Protein AF-A0A942SDV6-F1 (afdb_monomer_lite)

Secondary structure (DSSP, 8-state):
-------------S-TTEEEEEEEEEE-GGG-EEEEEEEEEE-SSSS-EEEEEEEEEEESSHHHHHHHHHHHS-----------

pLDDT: mean 74.72, std 21.49, range [33.28, 96.31]

Radius of gyration: 17.17 Å; chains: 1; bounding box: 25×44×53 Å

Sequence (84 aa):
MLDIQVSAYPARPPYSSIEFLRIELVPLAGGHVAVQMTATTVDEHVPQLLDQEVASEKVSSIDDVLSLIRTRVAFVPRLNSKEQ

Foldseek 3Di:
DDDDDPPPDDDDLPCPAQPDKDWDWDADPPQKIWIWIWTWGADPVDRDIDIDTQDTDIGRDVVVVVVSCCVRVPDDPPPPPPDD

Structure (mmCIF, N/CA/C/O backbone):
data_AF-A0A942SDV6-F1
#
_entry.id   AF-A0A942SDV6-F1
#
loop_
_atom_site.group_PDB
_atom_site.id
_atom_site.type_symbol
_atom_site.label_atom_id
_atom_site.label_alt_id
_atom_si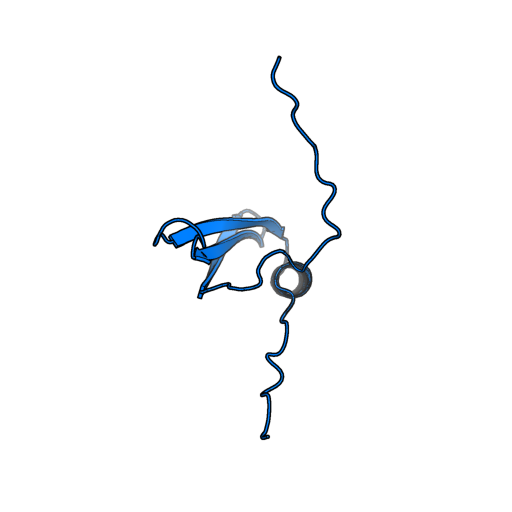te.label_comp_id
_atom_site.label_asym_id
_atom_site.label_entity_id
_atom_site.label_seq_id
_atom_site.pdbx_PDB_ins_code
_atom_site.Cartn_x
_atom_site.Cartn_y
_atom_site.Cartn_z
_atom_site.occupan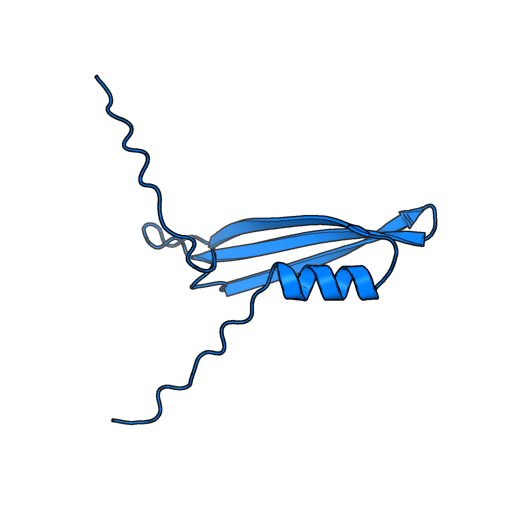cy
_atom_site.B_iso_or_equiv
_atom_site.auth_seq_id
_atom_site.auth_comp_id
_atom_site.auth_asym_id
_atom_site.auth_atom_id
_atom_site.pdbx_PDB_model_num
ATOM 1 N N . MET A 1 1 ? -5.627 17.330 -36.731 1.00 38.03 1 MET A N 1
ATOM 2 C CA . MET A 1 1 ? -6.642 16.375 -36.247 1.00 38.03 1 MET A CA 1
ATOM 3 C C . MET A 1 1 ? -5.864 15.253 -35.587 1.00 38.03 1 MET A C 1
ATOM 5 O O . MET A 1 1 ? -5.038 14.664 -36.268 1.00 38.03 1 MET A O 1
ATOM 9 N N . LEU A 1 2 ? -5.959 15.112 -34.263 1.00 39.56 2 LEU A N 1
ATOM 10 C CA . LEU A 1 2 ? -5.169 14.152 -33.488 1.00 39.56 2 LEU A CA 1
ATOM 11 C C . LEU A 1 2 ? -6.102 13.002 -33.100 1.00 39.56 2 LEU A C 1
ATOM 13 O O . LEU A 1 2 ? -6.968 13.184 -32.247 1.00 39.56 2 LEU A O 1
ATOM 17 N N . ASP A 1 3 ? -5.964 11.861 -33.768 1.00 33.28 3 ASP A N 1
ATOM 18 C CA . ASP A 1 3 ? -6.722 10.653 -33.453 1.00 33.28 3 ASP A CA 1
ATOM 19 C C . ASP A 1 3 ? -6.083 9.955 -32.247 1.00 33.28 3 ASP A C 1
ATOM 21 O O . ASP A 1 3 ? -5.001 9.376 -32.339 1.00 33.28 3 ASP A O 1
ATOM 25 N N . ILE A 1 4 ? -6.745 10.032 -31.091 1.00 41.84 4 ILE A N 1
ATOM 26 C CA . ILE A 1 4 ? -6.365 9.270 -29.898 1.00 41.84 4 ILE A CA 1
ATOM 27 C C . ILE A 1 4 ? -7.023 7.896 -30.022 1.00 41.84 4 ILE A C 1
ATOM 29 O O . ILE A 1 4 ? -8.207 7.730 -29.729 1.00 41.84 4 ILE A O 1
ATOM 33 N N . GLN A 1 5 ? -6.262 6.899 -30.473 1.00 41.50 5 GLN A N 1
ATOM 34 C CA . GLN A 1 5 ? -6.709 5.512 -30.417 1.00 41.50 5 GLN A CA 1
ATOM 35 C C . GLN A 1 5 ? -6.609 4.998 -28.978 1.00 41.50 5 GLN A C 1
ATOM 37 O O . GLN A 1 5 ? -5.529 4.688 -28.477 1.00 41.50 5 GLN A O 1
ATOM 42 N N . VAL A 1 6 ? -7.761 4.897 -28.312 1.00 43.97 6 VAL A N 1
ATOM 43 C CA . VAL A 1 6 ? -7.905 4.161 -27.052 1.00 43.97 6 VAL A CA 1
ATOM 44 C C . VAL A 1 6 ? -7.805 2.671 -27.376 1.00 43.97 6 VAL A C 1
ATOM 46 O O . VAL A 1 6 ? -8.790 2.024 -27.725 1.00 43.97 6 VAL A O 1
ATOM 49 N N . SER A 1 7 ? -6.592 2.128 -27.299 1.00 42.72 7 SER A N 1
ATOM 50 C CA . SER A 1 7 ? -6.385 0.683 -27.334 1.00 42.72 7 SER A CA 1
ATOM 51 C C . SER A 1 7 ? -6.846 0.099 -25.999 1.00 42.72 7 SER A C 1
ATOM 53 O O . SER A 1 7 ? -6.193 0.267 -24.968 1.00 42.72 7 SER A O 1
ATOM 55 N N . ALA A 1 8 ? -8.003 -0.562 -26.014 1.00 49.94 8 ALA A N 1
ATOM 56 C CA . ALA A 1 8 ? -8.476 -1.382 -24.910 1.00 49.94 8 ALA A CA 1
ATOM 57 C C . ALA A 1 8 ? -7.591 -2.635 -24.811 1.00 49.94 8 ALA A C 1
ATOM 59 O O . ALA A 1 8 ? -7.848 -3.651 -25.457 1.00 49.94 8 ALA A O 1
ATOM 60 N N . TYR A 1 9 ? -6.515 -2.548 -24.030 1.00 44.81 9 TYR A N 1
ATOM 61 C CA . TYR A 1 9 ? -5.678 -3.702 -23.729 1.00 44.81 9 TYR A CA 1
ATOM 62 C C . TYR A 1 9 ? -6.402 -4.618 -22.729 1.00 44.81 9 TYR A C 1
ATOM 64 O O . TYR A 1 9 ? -6.823 -4.145 -21.670 1.00 44.81 9 TYR A O 1
ATOM 72 N N . PRO A 1 10 ? -6.550 -5.925 -23.016 1.00 40.97 10 PRO A N 1
ATOM 73 C CA . PRO A 1 10 ? -6.995 -6.878 -22.009 1.00 40.97 10 PRO A CA 1
ATOM 74 C C . PRO A 1 10 ? -5.978 -6.907 -20.861 1.00 40.97 10 PRO A C 1
ATOM 76 O O . PRO A 1 10 ? -4.770 -6.865 -21.100 1.00 40.97 10 PRO A O 1
ATOM 79 N N . ALA A 1 11 ? -6.477 -6.960 -19.623 1.00 47.06 11 ALA A N 1
ATOM 80 C CA . ALA A 1 11 ? -5.701 -6.904 -18.387 1.00 47.06 11 ALA A CA 1
ATOM 81 C C . ALA A 1 11 ? -4.625 -8.006 -18.324 1.00 47.06 11 ALA A C 1
ATOM 83 O O . ALA A 1 11 ? -4.858 -9.108 -17.829 1.00 47.06 11 ALA A O 1
ATOM 84 N N . ARG A 1 12 ? -3.419 -7.703 -18.819 1.00 47.88 12 ARG A N 1
ATOM 85 C CA . ARG A 1 12 ? -2.193 -8.356 -18.349 1.00 47.88 12 ARG A CA 1
ATOM 86 C C . ARG A 1 12 ? -2.042 -8.024 -16.860 1.00 47.88 12 ARG A C 1
ATOM 88 O O . ARG A 1 12 ? -2.421 -6.917 -16.471 1.00 47.88 12 ARG A O 1
ATOM 95 N N . PRO A 1 13 ? -1.491 -8.923 -16.022 1.00 49.84 13 PRO A N 1
ATOM 96 C CA . PRO A 1 13 ? -1.050 -8.505 -14.696 1.00 49.84 13 PRO A CA 1
ATOM 97 C C . PRO A 1 13 ? -0.143 -7.277 -14.899 1.00 49.84 13 PRO A C 1
ATOM 99 O O . PRO A 1 13 ? 0.777 -7.369 -15.715 1.00 49.84 13 PRO A O 1
ATOM 102 N N . PRO A 1 14 ? -0.435 -6.122 -14.270 1.00 52.88 14 PRO A N 1
ATOM 103 C CA . PRO A 1 14 ? 0.077 -4.819 -14.713 1.00 52.88 14 PRO A CA 1
ATOM 104 C C . PRO A 1 14 ? 1.600 -4.655 -14.626 1.00 52.88 14 PRO A C 1
ATOM 106 O O . PRO A 1 14 ? 2.128 -3.629 -15.041 1.00 52.88 14 PRO A O 1
ATOM 109 N N . TYR A 1 15 ? 2.319 -5.661 -14.129 1.00 54.50 15 TYR A N 1
ATOM 110 C CA . TYR A 1 15 ? 3.744 -5.576 -13.880 1.00 54.50 15 TYR A CA 1
ATOM 111 C C . TYR A 1 15 ? 4.455 -6.876 -14.292 1.00 54.50 15 TYR A C 1
ATOM 113 O O . TYR A 1 15 ? 4.651 -7.789 -13.492 1.00 54.50 15 TYR A O 1
ATOM 121 N N . SER A 1 16 ? 4.843 -6.989 -15.563 1.00 55.38 16 SER A N 1
ATOM 122 C CA . SER A 1 16 ? 5.656 -8.116 -16.058 1.00 55.38 16 SER A CA 1
ATOM 123 C C . SER A 1 16 ? 7.133 -8.047 -15.630 1.00 55.38 16 SER A C 1
ATOM 125 O O . SER A 1 16 ? 7.852 -9.041 -15.749 1.00 55.38 16 SER A O 1
ATOM 127 N N . SER A 1 17 ? 7.575 -6.905 -15.098 1.00 65.06 17 SER A N 1
ATOM 128 C CA . SER A 1 17 ? 8.961 -6.609 -14.705 1.00 65.06 17 SER A CA 1
ATOM 129 C C . SER A 1 17 ? 9.012 -5.693 -13.473 1.00 65.06 17 SER A C 1
ATOM 131 O O . SER A 1 17 ? 9.584 -4.606 -13.503 1.00 65.06 17 SER A O 1
ATOM 133 N N . ILE A 1 18 ? 8.374 -6.105 -12.369 1.00 68.75 18 ILE A N 1
ATOM 134 C CA . ILE A 1 18 ? 8.659 -5.465 -11.074 1.00 68.75 18 ILE A CA 1
ATOM 135 C C . ILE A 1 18 ? 10.123 -5.749 -10.741 1.00 68.75 18 ILE A C 1
ATOM 137 O O . ILE A 1 18 ? 10.480 -6.904 -10.515 1.00 68.75 18 ILE A O 1
ATOM 141 N N . GLU A 1 19 ? 10.940 -4.702 -10.683 1.00 78.69 19 GLU A N 1
ATOM 142 C CA . GLU A 1 19 ? 12.311 -4.788 -10.173 1.00 78.69 19 GLU A CA 1
ATOM 143 C C . GLU A 1 19 ? 12.318 -4.661 -8.649 1.00 78.69 19 GLU A C 1
ATOM 145 O O . GLU A 1 19 ? 13.000 -5.408 -7.949 1.00 78.69 19 GLU A O 1
ATOM 150 N N . PHE A 1 20 ? 11.503 -3.740 -8.123 1.00 84.06 20 PHE A N 1
ATOM 151 C CA . PHE A 1 20 ? 11.383 -3.495 -6.690 1.00 84.06 20 PHE A CA 1
ATOM 152 C C . PHE A 1 20 ? 9.923 -3.317 -6.289 1.00 84.06 20 PHE A C 1
ATOM 154 O O . PHE A 1 20 ? 9.135 -2.697 -6.998 1.00 84.06 20 PHE A O 1
ATOM 161 N N . LEU A 1 21 ? 9.567 -3.830 -5.115 1.00 87.56 21 LEU A N 1
ATOM 162 C CA . LEU A 1 21 ? 8.283 -3.571 -4.480 1.00 87.56 21 LEU A CA 1
ATOM 163 C C . LEU A 1 21 ? 8.542 -2.941 -3.114 1.00 87.56 21 LEU A C 1
ATOM 165 O O . LEU A 1 21 ? 9.209 -3.540 -2.269 1.00 87.56 21 LEU A O 1
ATOM 169 N N . ARG A 1 22 ? 7.991 -1.749 -2.891 1.00 92.31 22 ARG A N 1
ATOM 170 C CA . ARG A 1 22 ? 8.027 -1.049 -1.606 1.00 92.31 22 ARG A CA 1
ATOM 171 C C . ARG A 1 22 ? 6.648 -1.109 -0.961 1.00 92.31 22 ARG A C 1
ATOM 173 O O . ARG A 1 22 ? 5.656 -0.757 -1.594 1.00 92.31 22 ARG A O 1
ATOM 180 N N . ILE A 1 23 ? 6.598 -1.553 0.293 1.00 93.19 23 ILE A N 1
ATOM 181 C CA . ILE A 1 23 ? 5.388 -1.563 1.121 1.00 93.19 23 ILE A CA 1
ATOM 182 C C . ILE A 1 23 ? 5.696 -0.768 2.383 1.00 93.19 23 ILE A C 1
ATOM 184 O O . ILE A 1 23 ? 6.576 -1.140 3.157 1.00 93.19 23 ILE A O 1
ATOM 188 N N . GLU A 1 24 ? 4.971 0.323 2.582 1.00 95.12 24 GLU A N 1
ATOM 189 C CA . GLU A 1 24 ? 5.117 1.223 3.719 1.00 95.12 24 GLU A CA 1
ATOM 190 C C . GLU A 1 24 ? 3.891 1.099 4.616 1.00 95.12 24 GLU A C 1
ATOM 192 O O . GLU A 1 24 ? 2.754 1.211 4.155 1.00 95.12 24 GLU A O 1
ATOM 197 N N . LEU A 1 25 ? 4.137 0.849 5.902 1.00 94.94 25 LEU A N 1
ATOM 198 C CA . LEU A 1 25 ? 3.108 0.716 6.926 1.00 94.94 25 LEU A CA 1
ATOM 199 C C . LEU A 1 25 ? 3.309 1.810 7.965 1.00 94.94 25 LEU A C 1
ATOM 201 O O . LEU A 1 25 ? 4.342 1.851 8.635 1.00 94.94 25 LEU A O 1
ATOM 205 N N . VAL A 1 26 ? 2.315 2.679 8.115 1.00 95.75 26 VAL A N 1
ATOM 206 C CA . VAL A 1 26 ? 2.347 3.762 9.100 1.00 95.75 26 VAL A CA 1
ATOM 207 C C . VAL A 1 26 ? 1.211 3.557 10.099 1.00 95.75 26 VAL A C 1
ATOM 209 O O . VAL A 1 26 ? 0.046 3.515 9.689 1.00 95.75 26 VAL A O 1
ATOM 212 N N . PRO A 1 27 ? 1.503 3.427 11.406 1.00 93.75 27 PRO A N 1
ATOM 213 C CA . PRO A 1 27 ? 0.457 3.339 12.411 1.00 93.75 27 PRO A CA 1
ATOM 214 C C . PRO A 1 27 ? -0.323 4.655 12.470 1.00 93.75 27 PRO A C 1
ATOM 216 O O . PRO A 1 27 ? 0.249 5.745 12.466 1.00 93.75 27 PRO A O 1
ATOM 219 N N . LEU A 1 28 ? -1.644 4.549 12.554 1.00 93.75 28 LEU A N 1
ATOM 220 C CA . LEU A 1 28 ? -2.563 5.668 12.710 1.00 93.75 28 LEU A CA 1
ATOM 221 C C . LEU A 1 28 ? -3.258 5.600 14.074 1.00 93.75 28 LEU A C 1
ATOM 223 O O . LEU A 1 28 ? -3.314 4.559 14.734 1.00 93.75 28 LEU A O 1
ATOM 227 N N . ALA A 1 29 ? -3.855 6.718 14.485 1.00 91.62 29 ALA A N 1
ATOM 228 C CA . ALA A 1 29 ? -4.713 6.747 15.664 1.00 91.62 29 ALA A CA 1
ATOM 229 C C . ALA A 1 29 ? -5.902 5.775 15.521 1.00 91.62 29 ALA A C 1
ATOM 231 O O . ALA A 1 29 ? -6.410 5.539 14.421 1.00 91.62 29 ALA A O 1
ATOM 232 N N . GLY A 1 30 ? -6.361 5.225 16.648 1.00 90.88 30 GLY A N 1
ATOM 233 C CA . GLY A 1 30 ? -7.487 4.285 16.677 1.00 90.88 30 GLY A CA 1
ATOM 234 C C . GLY A 1 30 ? -7.142 2.859 16.237 1.00 90.88 30 GLY A C 1
ATOM 235 O O . GLY A 1 30 ? -8.049 2.105 15.910 1.00 90.88 30 GLY A O 1
ATOM 236 N N . GLY A 1 31 ? -5.856 2.487 16.215 1.00 89.81 31 GL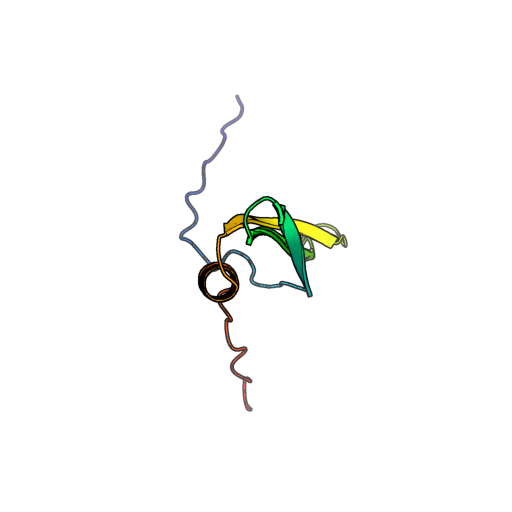Y A N 1
ATOM 237 C CA . GLY A 1 31 ? -5.414 1.125 15.884 1.00 89.81 31 GLY A CA 1
ATOM 238 C C . GLY A 1 31 ? -5.403 0.807 14.387 1.00 89.81 31 GLY A C 1
ATOM 239 O O . GLY A 1 31 ? -5.203 -0.341 14.008 1.00 89.81 31 GLY A O 1
ATOM 240 N N . HIS A 1 32 ? -5.601 1.812 13.535 1.00 93.94 32 HIS A N 1
ATOM 241 C CA . HIS A 1 32 ? -5.533 1.649 12.089 1.00 93.94 32 HIS A CA 1
ATOM 242 C C . HIS A 1 32 ? -4.097 1.721 11.569 1.00 93.94 32 HIS A C 1
ATOM 244 O O . HIS A 1 32 ? -3.202 2.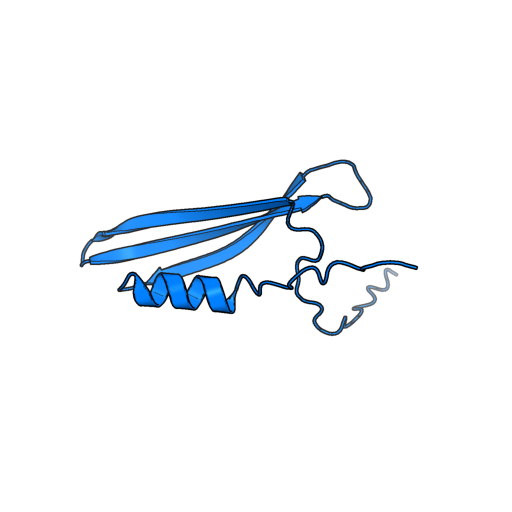248 12.228 1.00 93.94 32 HIS A O 1
ATOM 250 N N . VAL A 1 33 ? -3.898 1.258 10.339 1.00 95.31 33 VAL A N 1
ATOM 251 C CA . VAL A 1 33 ? -2.622 1.323 9.624 1.00 95.31 33 VAL A CA 1
ATOM 252 C C . VAL A 1 33 ? -2.869 1.925 8.244 1.00 95.31 33 VAL A C 1
ATOM 254 O O . VAL A 1 33 ? -3.775 1.493 7.534 1.00 95.31 33 VAL A O 1
ATOM 257 N N . ALA A 1 34 ? -2.089 2.936 7.866 1.00 96.25 34 ALA A N 1
ATOM 258 C CA . ALA A 1 34 ? -1.990 3.362 6.475 1.00 96.25 34 ALA A CA 1
ATOM 259 C C . ALA A 1 34 ? -1.002 2.448 5.751 1.00 96.25 34 ALA A C 1
ATOM 261 O O . ALA A 1 34 ? 0.099 2.209 6.249 1.00 96.25 34 ALA A O 1
ATOM 262 N N . VAL A 1 35 ? -1.405 1.961 4.585 1.00 95.69 35 VAL A N 1
ATOM 263 C CA . VAL A 1 35 ? -0.617 1.104 3.707 1.00 95.69 35 VAL A CA 1
ATOM 264 C C . VAL A 1 35 ? -0.394 1.851 2.404 1.00 95.69 35 VAL A C 1
ATOM 266 O O . VAL A 1 35 ? -1.357 2.196 1.722 1.00 95.69 35 VAL A O 1
ATOM 269 N N . GLN A 1 36 ? 0.866 2.066 2.041 1.00 96.12 36 GLN A N 1
ATOM 270 C CA . GLN A 1 36 ? 1.240 2.508 0.701 1.00 96.12 36 GLN A CA 1
ATOM 271 C C . GLN A 1 36 ? 2.092 1.442 0.029 1.00 96.12 36 GLN A C 1
ATOM 273 O O . GLN A 1 36 ? 3.017 0.893 0.625 1.00 96.12 36 GLN A O 1
ATOM 278 N N . MET A 1 37 ? 1.759 1.129 -1.216 1.00 92.88 37 MET A N 1
ATOM 279 C CA . MET A 1 37 ? 2.443 0.129 -2.019 1.00 92.88 37 MET A CA 1
ATOM 280 C C . MET A 1 37 ? 2.873 0.764 -3.329 1.00 92.88 37 MET A C 1
ATOM 282 O O . MET A 1 37 ? 2.051 1.318 -4.055 1.00 92.88 37 MET A O 1
ATOM 286 N N . THR A 1 38 ? 4.161 0.669 -3.633 1.00 92.38 38 THR A N 1
ATOM 287 C CA . THR A 1 38 ? 4.756 1.182 -4.869 1.00 92.38 38 THR A CA 1
ATOM 288 C C . THR A 1 38 ? 5.534 0.062 -5.544 1.00 92.38 38 THR A C 1
ATOM 290 O O . THR A 1 38 ? 6.332 -0.613 -4.893 1.00 92.38 38 THR A O 1
ATOM 293 N N . ALA A 1 39 ? 5.304 -0.145 -6.837 1.00 89.56 39 ALA A N 1
ATOM 294 C CA . ALA A 1 39 ? 6.100 -1.031 -7.674 1.00 89.56 39 ALA A CA 1
ATOM 295 C C . ALA A 1 39 ? 7.023 -0.189 -8.550 1.00 89.56 39 ALA A C 1
ATOM 297 O O . ALA A 1 39 ? 6.566 0.698 -9.265 1.00 89.56 39 ALA A O 1
ATOM 298 N N . THR A 1 40 ? 8.311 -0.493 -8.516 1.00 88.94 40 THR A N 1
ATOM 299 C CA . THR A 1 40 ? 9.296 0.090 -9.417 1.00 88.94 40 THR A CA 1
ATOM 300 C C . THR A 1 40 ? 9.507 -0.855 -10.592 1.00 88.94 40 THR A C 1
ATOM 302 O O . THR A 1 40 ? 9.795 -2.042 -10.415 1.00 88.94 40 THR A O 1
ATOM 305 N N . THR A 1 41 ? 9.373 -0.317 -11.797 1.00 87.62 41 THR A N 1
ATOM 306 C CA . THR A 1 41 ? 9.527 -1.028 -13.074 1.00 87.62 41 THR A CA 1
ATOM 307 C C . THR A 1 41 ? 10.606 -0.361 -13.919 1.00 87.62 41 THR A C 1
ATOM 309 O O . THR A 1 41 ? 10.925 0.805 -13.695 1.00 87.62 41 THR A O 1
ATOM 312 N N . VAL A 1 42 ? 11.164 -1.080 -14.889 1.00 85.69 42 VAL A N 1
ATOM 313 C CA . VAL A 1 42 ? 12.047 -0.487 -15.904 1.00 85.69 42 VAL A CA 1
ATOM 314 C C . VAL A 1 42 ? 11.200 -0.032 -17.081 1.00 85.69 42 VAL A C 1
ATOM 316 O O . VAL A 1 42 ? 10.375 -0.792 -17.586 1.00 85.69 42 VAL A O 1
ATOM 319 N N . ASP A 1 43 ? 11.413 1.203 -17.516 1.00 79.81 43 ASP A N 1
ATOM 320 C CA . ASP A 1 43 ? 10.861 1.699 -18.772 1.00 79.81 43 ASP A CA 1
ATOM 321 C C . ASP A 1 43 ? 11.548 0.991 -19.956 1.00 79.81 43 ASP A C 1
ATOM 323 O O . ASP A 1 43 ? 12.773 0.921 -20.050 1.00 79.81 43 ASP A O 1
ATOM 327 N N . GLU A 1 44 ? 10.753 0.410 -20.855 1.00 79.69 44 GLU A N 1
ATOM 328 C CA . GLU A 1 44 ? 11.260 -0.373 -21.990 1.00 79.69 44 GLU A CA 1
ATOM 329 C C . GLU A 1 44 ? 11.812 0.505 -23.129 1.00 79.69 44 GLU A C 1
ATOM 331 O O . GLU A 1 44 ? 12.527 0.016 -24.005 1.00 79.69 44 GLU A O 1
ATOM 336 N N . HIS A 1 45 ? 11.494 1.801 -23.135 1.00 82.00 45 HIS A N 1
ATOM 337 C CA . HIS A 1 45 ? 11.902 2.753 -24.167 1.00 82.00 45 HIS A CA 1
ATOM 338 C C . HIS A 1 45 ? 13.073 3.632 -23.732 1.00 82.00 45 HIS A C 1
ATOM 340 O O . HIS A 1 45 ? 13.869 4.064 -24.570 1.00 82.00 45 HIS A O 1
ATOM 346 N N . VAL A 1 46 ? 13.187 3.901 -22.433 1.00 80.25 46 VAL A N 1
ATOM 347 C CA . VAL A 1 46 ? 14.234 4.741 -21.845 1.00 80.25 46 VAL A CA 1
ATOM 348 C C . VAL A 1 46 ? 14.851 3.985 -20.671 1.00 80.25 46 VAL A C 1
ATOM 350 O O . VAL A 1 46 ? 14.105 3.457 -19.862 1.00 80.25 46 VAL A O 1
ATOM 353 N N . PRO A 1 47 ? 16.186 3.931 -20.506 1.00 79.38 47 PRO A N 1
ATOM 354 C CA . PRO A 1 47 ? 16.807 3.231 -19.381 1.00 79.38 47 PRO A CA 1
ATOM 355 C C . PRO A 1 47 ? 16.597 4.004 -18.066 1.00 79.38 47 PRO A C 1
ATOM 357 O O . PRO A 1 47 ? 17.501 4.676 -17.569 1.00 79.38 47 PRO A O 1
ATOM 360 N N . GLN A 1 48 ? 15.387 3.931 -17.516 1.00 86.62 48 GLN A N 1
ATOM 361 C CA . GLN A 1 48 ? 14.969 4.605 -16.292 1.00 86.62 48 GLN A CA 1
ATOM 362 C C . GLN A 1 48 ? 14.072 3.705 -15.440 1.00 86.62 48 GLN A C 1
ATOM 364 O O . GLN A 1 48 ? 13.359 2.838 -15.948 1.00 86.62 48 GLN A O 1
ATOM 369 N N . LEU A 1 49 ? 14.113 3.939 -14.128 1.00 87.94 49 LEU A N 1
ATOM 370 C CA . LEU A 1 49 ? 13.214 3.313 -13.167 1.00 87.94 49 LEU A CA 1
ATOM 371 C C . LEU A 1 49 ? 11.963 4.177 -13.001 1.00 87.94 49 LEU A C 1
ATOM 373 O O . LEU A 1 49 ? 12.063 5.388 -12.804 1.00 87.94 49 LEU A O 1
ATOM 377 N N . LEU A 1 50 ? 10.799 3.540 -13.066 1.00 87.69 50 LEU A N 1
ATOM 378 C CA . LEU A 1 50 ? 9.495 4.164 -12.895 1.00 87.69 50 LEU A CA 1
ATOM 379 C C . LEU A 1 50 ? 8.794 3.582 -11.675 1.00 87.69 50 LEU A C 1
ATOM 381 O O . LEU A 1 50 ? 8.479 2.390 -11.654 1.00 87.69 50 LEU A O 1
ATOM 385 N N . ASP A 1 51 ? 8.511 4.446 -10.705 1.00 89.88 51 ASP A N 1
ATOM 386 C CA . ASP A 1 51 ? 7.678 4.134 -9.549 1.00 89.88 51 ASP A CA 1
ATOM 387 C C . ASP A 1 51 ? 6.196 4.267 -9.915 1.00 89.88 51 ASP A C 1
ATOM 389 O O . ASP A 1 51 ? 5.747 5.299 -10.415 1.00 89.88 51 ASP A O 1
ATOM 393 N N . GLN A 1 52 ? 5.429 3.217 -9.642 1.00 87.31 52 GLN A N 1
ATOM 394 C CA . GLN A 1 52 ? 3.997 3.146 -9.893 1.00 87.31 52 GLN A CA 1
ATOM 395 C C . GLN A 1 52 ? 3.264 2.828 -8.594 1.00 87.31 52 GLN A C 1
ATOM 397 O O . GLN A 1 52 ? 3.595 1.859 -7.905 1.00 87.31 52 GLN A O 1
ATOM 402 N N . GLU A 1 53 ? 2.247 3.621 -8.262 1.00 90.00 53 GLU A N 1
ATOM 403 C CA . GLU A 1 53 ? 1.377 3.312 -7.130 1.00 90.00 53 GLU A CA 1
ATOM 404 C C . GLU A 1 53 ? 0.582 2.031 -7.422 1.00 90.00 53 GLU A C 1
ATOM 406 O O . GLU A 1 53 ? -0.091 1.905 -8.445 1.00 90.00 53 GLU A O 1
ATOM 411 N N . VAL A 1 54 ? 0.680 1.072 -6.505 1.00 88.62 54 VAL A N 1
ATOM 412 C CA . VAL A 1 54 ? -0.044 -0.204 -6.538 1.00 88.62 54 VAL A CA 1
ATOM 413 C C . VAL A 1 54 ? -1.291 -0.126 -5.659 1.00 88.62 54 VAL A C 1
ATOM 415 O O . VAL A 1 54 ? -2.350 -0.641 -6.022 1.00 88.62 54 VAL A O 1
ATOM 418 N N . ALA A 1 55 ? -1.158 0.492 -4.483 1.00 89.75 55 ALA A N 1
ATOM 419 C CA . ALA A 1 55 ? -2.247 0.709 -3.541 1.00 89.75 55 ALA A CA 1
ATOM 420 C C . ALA A 1 55 ? -1.903 1.821 -2.544 1.00 89.75 55 ALA A C 1
ATOM 422 O O . ALA A 1 55 ? -0.752 1.969 -2.134 1.00 89.75 55 ALA A O 1
ATOM 423 N N . SER A 1 56 ? -2.931 2.536 -2.096 1.00 93.31 56 SER A N 1
ATOM 424 C CA . SER A 1 56 ? -2.871 3.507 -1.006 1.00 93.31 56 SER A CA 1
ATOM 425 C C . SER A 1 56 ? -4.163 3.367 -0.203 1.00 93.31 56 SER A C 1
ATOM 427 O O . SER A 1 56 ? -5.218 3.851 -0.611 1.00 93.31 56 SER A O 1
ATOM 429 N N . GLU A 1 57 ? -4.118 2.605 0.892 1.00 94.69 57 GLU A N 1
ATOM 430 C CA . GLU A 1 57 ? -5.314 2.219 1.649 1.00 94.69 57 GLU A CA 1
ATOM 431 C C . GLU A 1 57 ? -5.119 2.360 3.162 1.00 94.69 57 GLU A C 1
ATOM 433 O O . GLU A 1 57 ? -4.011 2.290 3.692 1.00 94.69 57 GLU A O 1
ATOM 438 N N . LYS A 1 58 ? -6.228 2.548 3.883 1.00 96.31 58 LYS A N 1
ATOM 439 C CA . LYS A 1 58 ? -6.269 2.516 5.346 1.00 96.31 58 LYS A CA 1
ATOM 440 C C . LYS A 1 58 ? -6.947 1.227 5.784 1.00 96.31 58 LYS A C 1
ATOM 442 O O . LYS A 1 58 ? -8.092 0.986 5.417 1.00 96.31 58 LYS A O 1
ATOM 447 N N . VAL A 1 59 ? -6.275 0.457 6.627 1.00 95.12 59 VAL A N 1
ATOM 448 C CA . VAL A 1 59 ? -6.775 -0.825 7.128 1.00 95.12 59 VAL A CA 1
ATOM 449 C C . VAL A 1 59 ? -6.845 -0.858 8.652 1.00 95.12 59 VAL A C 1
ATOM 451 O O . VAL A 1 59 ? -6.309 0.019 9.335 1.00 95.12 59 VAL A O 1
ATOM 454 N N . SER A 1 60 ? -7.549 -1.851 9.193 1.00 94.31 60 SER A N 1
ATOM 455 C CA . SER A 1 60 ? -7.807 -1.972 10.636 1.00 94.31 60 SER A CA 1
ATOM 456 C C . SER A 1 60 ? -7.011 -3.097 11.293 1.00 94.31 60 SER A C 1
ATOM 458 O O . SER A 1 60 ? -6.974 -3.179 12.517 1.00 94.31 60 SER A O 1
ATOM 460 N N . SER A 1 61 ? -6.376 -3.962 10.503 1.00 92.88 61 SER A N 1
ATOM 461 C CA . SER A 1 61 ? -5.604 -5.093 11.004 1.00 92.88 61 SER A CA 1
ATOM 462 C C . SER A 1 61 ? -4.450 -5.462 10.075 1.00 92.88 61 SER A C 1
ATOM 464 O O . SER A 1 61 ? -4.414 -5.081 8.906 1.00 92.88 61 SER A O 1
ATOM 466 N N . ILE A 1 62 ? -3.507 -6.246 10.598 1.00 90.31 62 ILE A N 1
ATOM 467 C CA . ILE A 1 62 ? -2.426 -6.842 9.803 1.00 90.31 62 ILE A CA 1
ATOM 468 C C . ILE A 1 62 ? -2.981 -7.857 8.791 1.00 90.31 62 ILE A C 1
ATOM 470 O O . ILE A 1 62 ? -2.459 -7.949 7.682 1.00 90.31 62 ILE A O 1
ATOM 474 N N . ASP A 1 63 ? -4.051 -8.582 9.123 1.00 93.50 63 ASP A N 1
ATOM 475 C CA . ASP A 1 63 ? -4.678 -9.536 8.199 1.00 93.50 63 ASP A CA 1
ATOM 476 C C . ASP A 1 63 ? -5.246 -8.838 6.953 1.00 93.50 63 ASP A C 1
ATOM 478 O O . ASP A 1 63 ? -5.126 -9.350 5.834 1.00 93.50 63 ASP A O 1
ATOM 482 N N . ASP A 1 64 ? -5.779 -7.626 7.123 1.00 93.38 64 ASP A N 1
ATOM 483 C CA . ASP A 1 64 ? -6.217 -6.777 6.012 1.00 93.38 64 ASP A CA 1
ATOM 484 C C . ASP A 1 64 ? -5.027 -6.338 5.143 1.00 93.38 64 ASP A C 1
ATOM 486 O O . ASP A 1 64 ? -5.118 -6.387 3.916 1.00 93.38 64 ASP A O 1
ATOM 490 N N . VAL A 1 65 ? -3.883 -5.981 5.753 1.00 90.56 65 VAL A N 1
ATOM 491 C CA . VAL A 1 65 ? -2.639 -5.677 5.013 1.00 90.56 65 VAL A CA 1
ATOM 492 C C . VAL A 1 65 ? -2.228 -6.878 4.159 1.00 90.56 65 VAL A C 1
ATOM 494 O O . VAL A 1 65 ? -1.965 -6.735 2.967 1.00 90.56 65 VAL A O 1
ATOM 497 N N . LEU A 1 66 ? -2.189 -8.079 4.742 1.00 91.19 66 LEU A N 1
ATOM 498 C CA . LEU A 1 66 ? -1.794 -9.298 4.029 1.00 91.19 66 LEU A CA 1
ATOM 499 C C . LEU A 1 66 ? -2.761 -9.630 2.885 1.00 91.19 66 LEU A C 1
ATOM 501 O O . LEU A 1 66 ? -2.331 -10.067 1.814 1.00 91.19 66 LEU A O 1
ATOM 505 N N . SER A 1 67 ? -4.056 -9.400 3.092 1.00 91.31 67 SER A N 1
ATOM 506 C CA . SER A 1 67 ? -5.086 -9.581 2.066 1.00 91.31 67 SER A CA 1
ATOM 507 C C . SER A 1 67 ? -4.924 -8.581 0.918 1.00 91.31 67 SER A C 1
ATOM 509 O O . SER A 1 67 ? -5.008 -8.968 -0.252 1.00 91.31 67 SER A O 1
ATOM 511 N N . LEU A 1 68 ? -4.608 -7.321 1.232 1.00 89.69 68 LEU A N 1
ATOM 512 C CA . LEU A 1 68 ? -4.317 -6.284 0.245 1.00 89.69 68 LEU A CA 1
ATOM 513 C C . LEU A 1 68 ? -3.078 -6.642 -0.585 1.00 89.69 68 LEU A C 1
ATOM 515 O O . LEU A 1 68 ? -3.134 -6.600 -1.815 1.00 89.69 68 LEU A O 1
ATOM 519 N N . ILE A 1 69 ? -1.999 -7.095 0.065 1.00 87.56 69 ILE A N 1
ATOM 520 C CA . ILE A 1 69 ? -0.776 -7.540 -0.616 1.00 87.56 69 ILE A CA 1
ATOM 521 C C . ILE A 1 69 ? -1.087 -8.672 -1.592 1.00 87.56 69 ILE A C 1
ATOM 523 O O . ILE A 1 69 ? -0.735 -8.580 -2.763 1.00 87.56 69 ILE A O 1
ATOM 527 N N . ARG A 1 70 ? -1.793 -9.718 -1.149 1.00 87.25 70 ARG A N 1
ATOM 528 C CA . ARG A 1 70 ? -2.136 -10.868 -2.006 1.00 87.25 70 ARG A CA 1
ATOM 529 C C . ARG A 1 70 ? -2.983 -10.477 -3.214 1.00 87.25 70 ARG A C 1
ATOM 531 O O . ARG A 1 70 ? -2.821 -11.057 -4.282 1.00 87.25 70 ARG A O 1
ATOM 538 N N . THR A 1 71 ? -3.885 -9.516 -3.035 1.00 85.44 71 THR A N 1
ATOM 539 C CA . THR A 1 71 ? -4.801 -9.064 -4.091 1.00 85.44 71 THR A CA 1
ATOM 540 C C . THR A 1 71 ? -4.089 -8.198 -5.126 1.00 85.44 71 THR A C 1
ATOM 542 O O . THR A 1 71 ? -4.372 -8.296 -6.317 1.00 85.44 71 THR A O 1
ATOM 545 N N . ARG A 1 72 ? -3.178 -7.326 -4.681 1.00 82.50 72 ARG A N 1
ATOM 546 C CA . ARG A 1 72 ? -2.561 -6.296 -5.530 1.00 82.50 72 ARG A CA 1
ATOM 547 C C . ARG A 1 72 ? -1.205 -6.703 -6.095 1.00 82.50 72 ARG A C 1
ATOM 549 O O . ARG A 1 72 ? -0.809 -6.222 -7.150 1.00 82.50 72 ARG A O 1
ATOM 556 N N . VAL A 1 73 ? -0.518 -7.618 -5.423 1.00 74.25 73 VAL A N 1
ATOM 557 C CA . VAL A 1 73 ? 0.783 -8.161 -5.816 1.00 74.25 73 VAL A CA 1
ATOM 558 C C . VAL A 1 73 ? 0.559 -9.615 -6.201 1.00 74.25 73 VAL A C 1
ATOM 560 O O . VAL A 1 73 ? 0.908 -10.544 -5.473 1.00 74.25 73 VAL A O 1
ATOM 563 N N . ALA A 1 74 ? -0.106 -9.829 -7.336 1.00 63.94 74 ALA A N 1
ATOM 564 C CA . ALA A 1 74 ? -0.266 -11.170 -7.875 1.00 63.94 74 ALA A CA 1
ATOM 565 C C . ALA A 1 74 ? 1.124 -11.723 -8.230 1.00 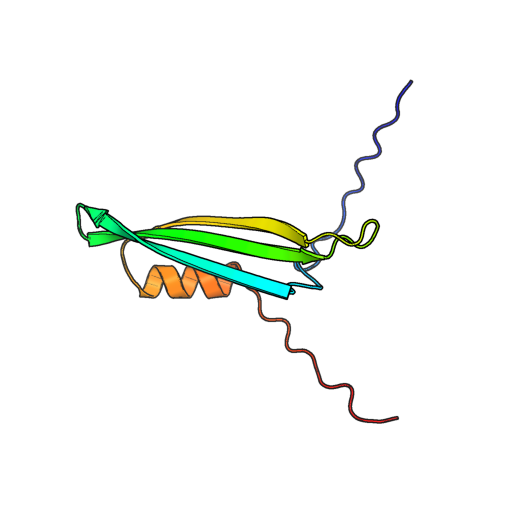63.94 74 ALA A C 1
ATOM 567 O O . ALA A 1 74 ? 1.761 -11.289 -9.189 1.00 63.94 74 ALA A O 1
ATOM 568 N N . PHE A 1 75 ? 1.604 -12.673 -7.428 1.00 49.84 75 PHE A N 1
ATOM 569 C CA . PHE A 1 75 ? 2.830 -13.412 -7.693 1.00 49.84 75 PHE A CA 1
ATOM 570 C C . PHE A 1 75 ? 2.618 -14.248 -8.958 1.00 49.84 75 PHE A C 1
ATOM 572 O O . PHE A 1 75 ? 1.875 -15.226 -8.929 1.00 49.84 75 PHE A O 1
ATOM 579 N N . VAL A 1 76 ? 3.248 -13.875 -10.073 1.00 45.75 76 VAL A N 1
ATOM 580 C CA . VAL A 1 76 ? 3.428 -14.798 -11.199 1.00 45.75 76 VAL A CA 1
ATOM 581 C C . VAL A 1 76 ? 4.669 -15.621 -10.860 1.00 45.75 76 VAL A C 1
ATOM 583 O O . VAL A 1 76 ? 5.772 -15.069 -10.895 1.00 45.75 76 VAL A O 1
ATOM 586 N N . PRO A 1 77 ? 4.548 -16.916 -10.507 1.00 38.41 77 PRO A N 1
ATOM 587 C CA . PRO A 1 77 ? 5.723 -17.753 -10.357 1.00 38.41 77 PRO A CA 1
ATOM 588 C C . PRO A 1 77 ? 6.426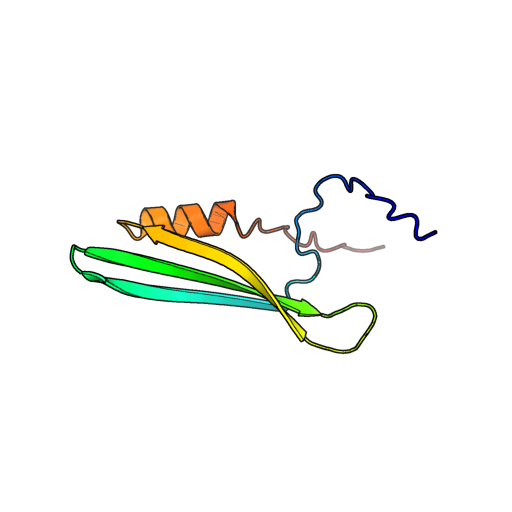 -17.749 -11.708 1.00 38.41 77 PRO A C 1
ATOM 590 O O . PRO A 1 77 ? 5.829 -18.139 -12.715 1.00 38.41 77 PRO A O 1
ATOM 593 N N . ARG A 1 78 ? 7.688 -17.312 -11.755 1.00 43.09 78 ARG A N 1
ATOM 594 C CA . ARG A 1 78 ? 8.526 -17.650 -12.901 1.00 43.09 78 ARG A CA 1
ATOM 595 C C . ARG A 1 78 ? 8.664 -19.165 -12.872 1.00 43.09 78 ARG A C 1
ATOM 597 O O . ARG A 1 78 ? 9.419 -19.713 -12.075 1.00 43.09 78 ARG A O 1
ATOM 604 N N . LEU A 1 79 ? 7.860 -19.846 -13.685 1.00 40.31 79 LEU A N 1
ATOM 605 C CA . LEU A 1 79 ? 8.127 -21.224 -14.050 1.00 40.31 79 LEU A CA 1
ATOM 606 C C . LEU A 1 79 ? 9.541 -21.209 -14.620 1.00 40.31 79 LEU A C 1
ATOM 608 O O . LEU A 1 79 ? 9.783 -20.608 -15.665 1.00 40.31 79 LEU A O 1
ATOM 612 N N . ASN A 1 80 ? 10.479 -21.795 -13.879 1.00 41.53 80 ASN A N 1
ATOM 613 C CA . ASN A 1 80 ? 11.786 -22.126 -14.410 1.00 41.53 80 ASN A CA 1
ATOM 614 C C . ASN A 1 80 ? 11.535 -22.904 -15.699 1.00 41.53 80 ASN A C 1
ATOM 616 O O . ASN A 1 80 ? 11.051 -24.037 -15.643 1.00 41.53 80 ASN A O 1
ATOM 620 N N . SER A 1 81 ? 11.848 -22.293 -16.839 1.00 40.38 81 SER A N 1
ATOM 621 C CA . SER A 1 81 ? 12.048 -23.015 -18.085 1.00 40.38 81 SER A CA 1
ATOM 622 C C . SER A 1 81 ? 13.234 -23.942 -17.855 1.00 40.38 81 SER A C 1
ATOM 624 O O . SER A 1 81 ? 14.389 -23.571 -18.052 1.00 40.38 81 SER A O 1
ATOM 626 N N . LYS A 1 82 ? 12.943 -25.133 -17.328 1.00 44.97 82 LYS A N 1
ATOM 627 C CA . LYS A 1 82 ? 13.834 -26.272 -17.449 1.00 44.97 82 LYS A CA 1
ATOM 628 C C . LYS A 1 82 ? 13.968 -26.558 -18.939 1.00 44.97 82 LYS A C 1
ATOM 630 O O . LYS A 1 82 ? 12.957 -26.757 -19.601 1.00 44.97 82 LYS A O 1
ATOM 635 N N . GLU A 1 83 ? 15.218 -26.529 -19.382 1.00 44.88 83 GLU A N 1
ATOM 636 C CA . GLU A 1 83 ? 15.807 -27.393 -20.405 1.00 44.88 83 GLU A CA 1
ATOM 637 C C . GLU A 1 83 ? 15.006 -27.588 -21.699 1.00 44.88 83 GLU A C 1
ATOM 639 O O . GLU A 1 83 ? 14.039 -28.347 -21.735 1.00 44.88 83 GLU A O 1
ATOM 644 N N . GLN A 1 84 ? 15.520 -27.007 -22.787 1.00 37.44 84 GLN A N 1
ATOM 645 C CA . GLN A 1 84 ? 15.764 -27.728 -24.041 1.00 37.44 84 GLN A CA 1
ATOM 646 C C . GLN A 1 84 ? 16.831 -27.012 -24.867 1.00 37.44 84 GLN A C 1
ATOM 648 O O . GLN A 1 84 ? 16.741 -25.770 -24.989 1.00 37.44 84 GLN A O 1
#